Protein AF-A0A933WZS4-F1 (afdb_monomer_lite)

Secondary structure (DSSP, 8-state):
--------SSHHHHHHHHHHHHHHHHHHHHHHHHHHS-SSSPPPHHHHHHHHHHH-TT--HHHHHHHHHHHHHHHHTT-HHHHHHS-----

Sequence (91 aa):
MTQDSTPLSTDWSERRVHHKVREVFTQACALLAPHILNTEAPVSALTLARMVRNHFSDLSDAEIHVLITAVVRMREEQRLQAILESKPGKR

Structure (mmCIF, N/CA/C/O backbone):
data_AF-A0A933WZS4-F1
#
_entry.id   AF-A0A933WZS4-F1
#
loop_
_atom_site.group_PDB
_atom_site.id
_atom_site.type_symbol
_atom_site.label_atom_id
_atom_site.label_alt_id
_atom_site.label_comp_id
_atom_site.label_asym_id
_atom_site.label_entity_id
_atom_site.label_seq_id
_atom_site.pdbx_PDB_ins_code
_atom_site.Cartn_x
_atom_site.Cartn_y
_atom_site.Cartn_z
_atom_site.occupancy
_atom_site.B_iso_or_equiv
_atom_site.auth_seq_id
_atom_si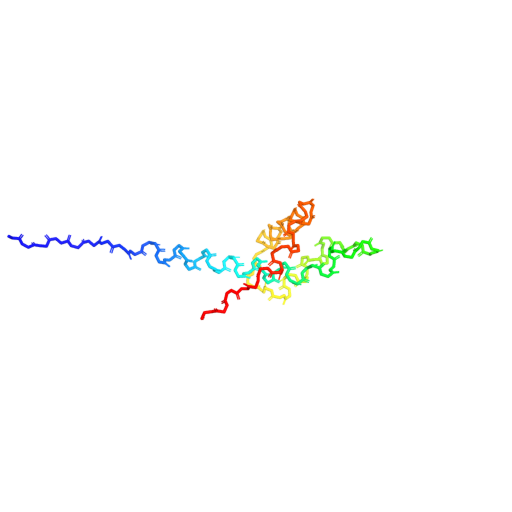te.auth_comp_id
_atom_site.auth_asym_id
_atom_site.auth_atom_id
_atom_site.pdbx_PDB_model_num
ATOM 1 N N . MET A 1 1 ? -33.199 7.173 -43.394 1.00 43.19 1 MET A N 1
ATOM 2 C CA . MET A 1 1 ? -31.954 6.529 -43.856 1.00 43.19 1 MET A CA 1
ATOM 3 C C . MET A 1 1 ? -31.086 6.281 -42.638 1.00 43.19 1 MET A C 1
ATOM 5 O O . MET A 1 1 ? -31.031 7.126 -41.757 1.00 43.19 1 MET A O 1
ATOM 9 N N . THR A 1 2 ? -30.586 5.059 -42.559 1.00 47.56 2 THR A N 1
ATOM 10 C CA . THR A 1 2 ? -30.046 4.330 -41.407 1.00 47.56 2 THR A CA 1
ATOM 11 C C . THR A 1 2 ? -28.532 4.524 -41.252 1.00 47.56 2 THR A C 1
ATOM 13 O O . THR A 1 2 ? -27.862 4.719 -42.259 1.00 47.56 2 THR A O 1
ATOM 16 N N . GLN A 1 3 ? -28.049 4.308 -40.014 1.00 48.72 3 GLN A N 1
ATOM 17 C CA . GLN A 1 3 ? -26.676 3.922 -39.606 1.00 48.72 3 GLN A CA 1
ATOM 18 C C . GLN A 1 3 ? -25.611 5.047 -39.653 1.00 48.72 3 GLN A C 1
ATOM 20 O O . GLN A 1 3 ? -25.657 5.909 -40.514 1.00 48.72 3 GLN A O 1
ATOM 25 N N . ASP A 1 4 ? -24.659 5.158 -38.719 1.00 46.06 4 ASP A N 1
ATOM 26 C CA . ASP A 1 4 ? -23.913 4.078 -38.066 1.00 46.06 4 ASP A CA 1
ATOM 27 C C . ASP A 1 4 ? -23.299 4.490 -36.698 1.00 46.06 4 ASP A C 1
ATOM 29 O O . ASP A 1 4 ? -22.723 5.566 -36.555 1.00 46.06 4 ASP A O 1
ATOM 33 N N . SER A 1 5 ? -23.512 3.625 -35.697 1.00 55.41 5 SER A N 1
ATOM 34 C CA . SER A 1 5 ? -22.570 3.074 -34.697 1.00 55.41 5 SER A CA 1
ATOM 35 C C . SER A 1 5 ? -21.328 3.914 -34.322 1.00 55.41 5 SER A C 1
ATOM 37 O O . SER A 1 5 ? -20.489 4.213 -35.155 1.00 55.41 5 SER A O 1
ATOM 39 N N . THR A 1 6 ? -20.999 4.238 -33.064 1.00 54.94 6 THR A N 1
ATOM 40 C CA . THR A 1 6 ? -20.764 3.329 -31.925 1.00 54.94 6 THR A CA 1
ATOM 41 C C . THR A 1 6 ? -20.407 4.184 -30.691 1.00 54.94 6 THR A C 1
ATOM 43 O O . THR A 1 6 ? -19.484 4.993 -30.791 1.00 54.94 6 THR A O 1
ATOM 46 N N . PRO A 1 7 ? -21.023 4.014 -29.509 1.00 58.75 7 PRO A N 1
ATOM 47 C CA . PRO A 1 7 ? -20.406 4.459 -28.263 1.00 58.75 7 PRO A CA 1
ATOM 48 C C . PRO A 1 7 ? -19.974 3.241 -27.421 1.00 58.75 7 PRO A C 1
ATOM 50 O O . PRO A 1 7 ? -20.554 2.168 -27.551 1.00 58.75 7 PRO A O 1
ATOM 53 N N . LEU A 1 8 ? -19.032 3.435 -26.484 1.00 51.12 8 LEU A N 1
ATOM 54 C CA . LEU A 1 8 ? -18.798 2.583 -25.291 1.00 51.12 8 LEU A CA 1
ATOM 55 C C . LEU A 1 8 ? -17.704 1.486 -25.320 1.00 51.12 8 LEU A C 1
ATOM 57 O O . LEU A 1 8 ? -17.907 0.448 -24.695 1.00 51.12 8 LEU A O 1
ATOM 61 N N . SER A 1 9 ? -16.517 1.686 -25.913 1.00 49.78 9 SER A N 1
ATOM 62 C CA . SER A 1 9 ? -15.419 0.693 -25.749 1.00 49.78 9 SER A CA 1
ATOM 63 C C . SER A 1 9 ? -14.211 1.131 -24.903 1.00 49.78 9 SER A C 1
ATOM 65 O O . SER A 1 9 ? -13.371 0.292 -24.577 1.00 49.78 9 SER A O 1
ATOM 67 N N . THR A 1 10 ? -1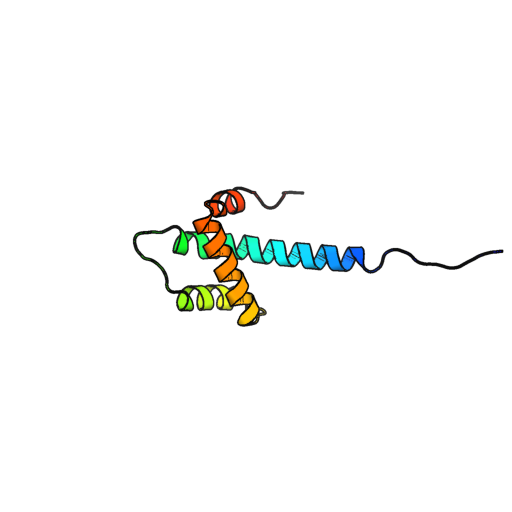4.123 2.395 -24.481 1.00 54.34 10 THR A N 1
ATOM 68 C CA . THR A 1 10 ? -13.024 2.917 -23.636 1.00 54.34 10 THR A CA 1
ATOM 69 C C . THR A 1 10 ? -13.336 2.883 -22.137 1.00 54.34 10 THR A C 1
ATOM 71 O O . THR A 1 10 ? -12.498 2.454 -21.345 1.00 54.34 10 THR A O 1
ATOM 74 N N . ASP A 1 11 ? -14.564 3.225 -21.745 1.00 58.44 11 ASP A N 1
ATOM 75 C CA . ASP A 1 11 ? -14.969 3.378 -20.335 1.00 58.44 11 ASP A CA 1
ATOM 76 C C . ASP A 1 11 ? -14.879 2.050 -19.540 1.00 58.44 11 ASP A C 1
ATOM 78 O O . ASP A 1 11 ? -14.404 1.990 -18.407 1.00 58.44 11 ASP A O 1
ATOM 82 N N . TRP A 1 12 ? -15.226 0.920 -20.165 1.00 58.59 12 TRP A N 1
ATOM 83 C CA . TRP A 1 12 ? -15.160 -0.399 -19.519 1.00 58.59 12 TRP A CA 1
ATOM 84 C C . TRP A 1 12 ? -13.735 -0.900 -19.270 1.00 58.59 12 TRP A C 1
ATOM 86 O O . TRP A 1 12 ? -13.491 -1.638 -18.313 1.00 58.59 12 TRP A O 1
ATOM 96 N N . SER A 1 13 ? -12.780 -0.539 -20.124 1.00 62.72 13 SER A N 1
ATOM 97 C CA . SER A 1 13 ? -11.379 -0.933 -19.945 1.00 62.72 13 SER A CA 1
ATOM 98 C C . SER A 1 13 ? -10.705 -0.077 -18.879 1.00 62.72 13 SER A C 1
ATOM 100 O O . SER A 1 13 ? -10.031 -0.623 -18.008 1.00 62.72 13 SER A O 1
ATOM 102 N N . GLU A 1 14 ? -10.983 1.224 -18.859 1.00 62.62 14 GLU A N 1
ATOM 103 C CA . GLU A 1 14 ? -10.487 2.138 -17.829 1.00 62.62 14 GLU A CA 1
ATOM 104 C C . GLU A 1 14 ? -11.018 1.774 -16.432 1.00 62.62 14 GLU A C 1
ATOM 106 O O . GLU A 1 14 ? -10.246 1.650 -15.480 1.00 62.62 14 GLU A O 1
ATOM 111 N N . ARG A 1 15 ? -12.317 1.456 -16.311 1.00 66.31 15 ARG A N 1
ATOM 112 C CA . ARG A 1 15 ? -12.906 0.966 -15.049 1.00 66.31 15 ARG A CA 1
ATOM 113 C C . ARG A 1 15 ? -12.241 -0.312 -14.538 1.00 66.31 15 ARG A C 1
ATOM 115 O O . ARG A 1 15 ? -12.031 -0.441 -13.332 1.00 66.31 15 ARG A O 1
ATOM 122 N N . ARG A 1 16 ? -11.900 -1.252 -15.428 1.00 70.56 16 ARG A N 1
ATOM 123 C CA . ARG A 1 16 ? -11.223 -2.511 -15.062 1.00 70.56 16 ARG A CA 1
ATOM 1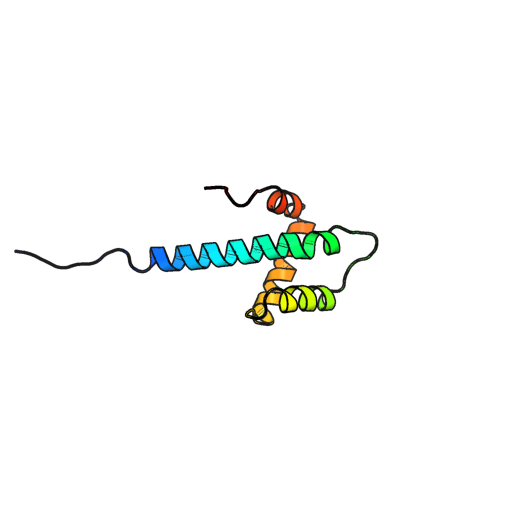24 C C . ARG A 1 16 ? -9.793 -2.273 -14.588 1.00 70.56 16 ARG A C 1
ATOM 126 O O . ARG A 1 16 ? -9.393 -2.857 -13.583 1.00 70.56 16 ARG A O 1
ATOM 133 N N . VAL A 1 17 ? -9.055 -1.386 -15.255 1.00 74.94 17 VAL A N 1
ATOM 134 C CA . VAL A 1 17 ? -7.704 -0.991 -14.829 1.00 74.94 17 VAL A CA 1
ATOM 135 C C . VAL A 1 17 ? -7.760 -0.309 -13.463 1.00 74.94 17 VAL A C 1
ATOM 137 O O . VAL A 1 17 ? -7.042 -0.711 -12.551 1.00 74.94 17 VAL A O 1
ATOM 140 N N . HIS A 1 18 ? -8.675 0.643 -13.263 1.00 77.31 18 HIS A N 1
ATOM 141 C CA . HIS A 1 18 ? -8.849 1.313 -11.971 1.00 77.31 18 HIS A CA 1
ATOM 142 C C . HIS A 1 18 ? -9.253 0.347 -10.854 1.00 77.31 18 HIS A C 1
ATOM 144 O O . HIS A 1 18 ? -8.766 0.475 -9.730 1.00 77.31 18 HIS A O 1
ATOM 150 N N . HIS A 1 19 ? -10.103 -0.639 -11.148 1.00 81.81 19 HIS A N 1
ATOM 151 C CA . HIS A 1 19 ? -10.436 -1.693 -10.194 1.00 81.81 19 HIS A CA 1
ATOM 152 C C . HIS A 1 19 ? -9.197 -2.507 -9.813 1.00 81.81 19 HIS A C 1
ATOM 154 O O . HIS A 1 19 ? -8.936 -2.701 -8.627 1.00 81.81 19 HIS A O 1
ATOM 160 N N . LYS A 1 20 ? -8.405 -2.940 -10.801 1.00 85.19 20 LYS A N 1
ATOM 161 C CA . LYS A 1 20 ? -7.201 -3.737 -10.553 1.00 85.19 20 LYS A CA 1
ATOM 162 C C . LYS A 1 20 ? -6.162 -2.969 -9.738 1.00 85.19 20 LYS A C 1
ATOM 164 O O . LYS A 1 20 ? -5.616 -3.516 -8.787 1.00 85.19 20 LYS A O 1
ATOM 169 N N . VAL A 1 21 ? -5.932 -1.698 -10.064 1.00 86.81 21 VAL A N 1
ATOM 170 C CA . VAL A 1 21 ? -5.013 -0.828 -9.314 1.00 86.81 21 VAL A CA 1
ATOM 171 C C . VAL A 1 21 ? -5.476 -0.665 -7.866 1.00 86.81 21 VAL A C 1
ATOM 173 O O . VAL A 1 21 ? -4.668 -0.796 -6.950 1.00 86.81 21 VAL A O 1
ATOM 176 N N . ARG A 1 22 ? -6.777 -0.433 -7.637 1.00 87.75 22 ARG A N 1
ATOM 177 C CA . ARG A 1 22 ? -7.340 -0.338 -6.280 1.00 87.75 22 ARG A CA 1
ATOM 178 C C . ARG A 1 22 ? -7.173 -1.634 -5.499 1.00 87.75 22 ARG A C 1
ATOM 180 O O . ARG A 1 22 ? -6.780 -1.586 -4.343 1.00 87.75 22 ARG A O 1
ATOM 187 N N . GLU A 1 23 ? -7.439 -2.772 -6.128 1.00 89.56 23 GLU A N 1
ATOM 188 C CA . GLU A 1 23 ? -7.284 -4.084 -5.504 1.00 89.56 23 GLU A CA 1
ATOM 189 C C . GLU A 1 23 ? -5.829 -4.342 -5.088 1.00 89.56 23 GLU A C 1
ATOM 191 O O . GLU A 1 23 ? -5.578 -4.673 -3.930 1.00 89.56 23 GLU A O 1
ATOM 196 N N . VAL A 1 24 ? -4.873 -4.121 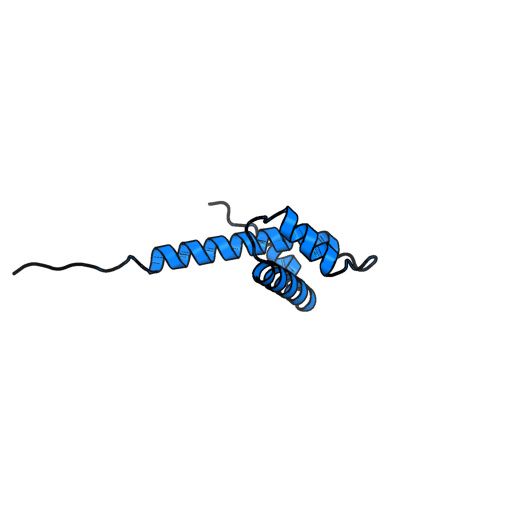-5.999 1.00 91.56 24 VAL A N 1
ATOM 197 C CA . VAL A 1 24 ? -3.434 -4.258 -5.714 1.00 91.56 24 VAL A CA 1
ATOM 198 C C . VAL A 1 24 ? -3.026 -3.327 -4.575 1.00 91.56 24 VAL A C 1
ATOM 200 O O . VAL A 1 24 ? -2.337 -3.750 -3.650 1.00 91.56 24 VAL A O 1
ATOM 203 N N . PHE A 1 25 ? -3.498 -2.080 -4.590 1.00 91.50 25 PHE A N 1
ATOM 204 C CA . PHE A 1 25 ? -3.213 -1.118 -3.532 1.00 91.50 25 PHE A CA 1
ATOM 205 C C . PHE A 1 25 ? -3.779 -1.547 -2.171 1.00 91.50 25 PHE A C 1
ATOM 207 O O . PHE A 1 25 ? -3.055 -1.529 -1.179 1.00 91.50 25 PHE A O 1
ATOM 214 N N . THR A 1 26 ? -5.036 -1.990 -2.103 1.00 90.56 26 THR A N 1
ATOM 215 C CA . THR A 1 26 ? -5.646 -2.479 -0.855 1.00 90.56 26 THR A CA 1
ATOM 216 C C . THR A 1 26 ? -4.914 -3.707 -0.314 1.00 90.56 26 THR A C 1
ATOM 218 O O . THR A 1 26 ? -4.633 -3.774 0.883 1.00 90.56 26 THR A O 1
ATOM 221 N N . GLN A 1 27 ? -4.561 -4.657 -1.183 1.00 92.38 27 GLN A N 1
ATOM 222 C CA . GLN A 1 27 ? -3.785 -5.837 -0.796 1.00 92.38 27 GLN A CA 1
ATOM 223 C C . GLN A 1 27 ? -2.390 -5.449 -0.287 1.00 92.38 27 GLN A C 1
ATOM 225 O O . GLN A 1 27 ? -1.940 -5.966 0.734 1.00 92.38 27 GLN A O 1
ATOM 230 N N . ALA A 1 28 ? -1.730 -4.484 -0.930 1.00 92.50 28 ALA A N 1
ATOM 231 C CA . ALA A 1 28 ? -0.440 -3.967 -0.490 1.00 92.50 28 ALA A CA 1
ATOM 232 C C . ALA A 1 28 ? -0.517 -3.247 0.862 1.00 92.50 28 ALA A C 1
ATOM 234 O O . ALA A 1 28 ? 0.341 -3.465 1.715 1.00 92.50 28 ALA A O 1
ATOM 235 N N . CYS A 1 29 ? -1.558 -2.442 1.097 1.00 91.44 29 CYS A N 1
ATOM 236 C CA . CYS A 1 29 ? -1.825 -1.851 2.408 1.00 91.44 29 CYS A CA 1
ATOM 237 C C . CYS A 1 29 ? -1.933 -2.940 3.479 1.00 91.44 29 CYS A C 1
ATOM 239 O O . CYS A 1 29 ? -1.278 -2.834 4.510 1.00 91.44 29 CYS A O 1
ATOM 241 N N . ALA A 1 30 ? -2.708 -3.999 3.228 1.00 91.31 30 ALA A N 1
ATOM 242 C CA . ALA A 1 30 ? -2.872 -5.104 4.171 1.00 91.31 30 ALA A CA 1
ATOM 243 C C . ALA A 1 30 ? -1.562 -5.870 4.421 1.00 91.31 30 ALA A C 1
ATOM 245 O O . ALA A 1 30 ? -1.261 -6.208 5.563 1.00 91.31 30 ALA A O 1
ATOM 246 N N . LEU A 1 31 ? -0.764 -6.096 3.373 1.00 93.12 31 LEU A N 1
ATOM 247 C CA . LEU A 1 31 ? 0.532 -6.771 3.459 1.00 93.12 31 LEU A CA 1
ATOM 248 C C . LEU A 1 31 ? 1.556 -5.962 4.265 1.00 93.12 31 LEU A C 1
ATOM 250 O O . LEU A 1 31 ? 2.292 -6.519 5.075 1.00 93.12 31 LEU A O 1
ATOM 254 N N . LEU A 1 32 ? 1.634 -4.652 4.022 1.00 91.56 32 LEU A N 1
ATOM 255 C CA . LEU A 1 32 ? 2.673 -3.798 4.596 1.00 91.56 32 LEU A CA 1
ATOM 256 C C . LEU A 1 32 ? 2.288 -3.245 5.969 1.00 91.56 32 LEU A C 1
ATOM 258 O O . LEU A 1 32 ? 3.180 -2.996 6.779 1.00 91.56 32 LEU A O 1
ATOM 262 N N . ALA A 1 33 ? 0.993 -3.079 6.260 1.00 90.00 33 ALA A N 1
ATOM 263 C CA . ALA A 1 33 ? 0.495 -2.469 7.493 1.00 90.00 33 ALA A CA 1
ATOM 264 C C . ALA A 1 33 ? 1.123 -3.022 8.785 1.00 90.00 33 ALA A C 1
ATOM 266 O O . ALA A 1 33 ? 1.564 -2.200 9.589 1.00 90.00 33 ALA A O 1
ATOM 267 N N . PRO A 1 34 ? 1.264 -4.347 8.995 1.00 88.69 34 PRO A N 1
ATOM 268 C CA . PRO A 1 34 ? 1.893 -4.880 10.207 1.00 88.69 34 PRO A CA 1
ATOM 269 C C . PRO A 1 34 ? 3.341 -4.411 10.405 1.00 88.69 34 PRO A C 1
ATOM 271 O O . PRO A 1 34 ? 3.808 -4.293 11.534 1.00 88.69 34 PRO A O 1
ATOM 274 N N . HIS A 1 35 ? 4.049 -4.124 9.311 1.00 88.88 35 HIS A N 1
ATOM 275 C CA . HIS A 1 35 ? 5.462 -3.748 9.314 1.00 88.88 35 HIS A CA 1
ATOM 276 C C . HIS A 1 35 ? 5.680 -2.244 9.434 1.00 88.88 35 HIS A C 1
ATOM 278 O O . HIS A 1 35 ? 6.682 -1.814 9.996 1.00 88.88 35 HIS A O 1
ATOM 284 N N . ILE A 1 36 ? 4.758 -1.443 8.901 1.00 86.31 36 ILE A N 1
ATOM 285 C CA . ILE A 1 36 ? 4.879 0.018 8.933 1.00 86.31 36 ILE A CA 1
ATOM 286 C C . ILE A 1 36 ? 4.146 0.644 10.119 1.00 86.31 36 ILE A C 1
ATOM 288 O O . ILE A 1 36 ? 4.538 1.714 10.575 1.00 86.31 36 ILE A O 1
ATOM 292 N N . LEU A 1 37 ? 3.096 0.008 10.646 1.00 85.81 37 LEU A N 1
ATOM 293 C CA . LEU A 1 37 ? 2.409 0.479 11.853 1.00 85.81 37 LEU A CA 1
ATOM 294 C C . LEU A 1 37 ? 3.174 0.111 13.129 1.00 85.81 37 LEU A C 1
ATOM 296 O O . LEU A 1 37 ? 3.007 0.788 14.139 1.00 85.81 37 LEU A O 1
ATOM 300 N N . ASN A 1 38 ? 4.035 -0.908 13.081 1.00 81.50 38 ASN A N 1
ATOM 301 C CA . ASN A 1 38 ? 4.900 -1.251 14.200 1.00 81.50 38 ASN A CA 1
ATOM 302 C C . ASN A 1 38 ? 6.033 -0.220 14.343 1.00 81.50 38 ASN A C 1
ATOM 304 O O . ASN A 1 38 ? 6.944 -0.152 13.519 1.00 81.50 38 ASN A O 1
ATOM 308 N N . THR A 1 39 ? 5.969 0.597 15.393 1.00 70.38 39 THR A N 1
ATOM 309 C CA . THR A 1 39 ? 6.950 1.654 15.674 1.00 70.38 39 THR A CA 1
ATOM 310 C C . THR A 1 39 ? 8.211 1.158 16.375 1.00 70.38 39 THR A C 1
ATOM 312 O O . THR A 1 39 ? 9.190 1.896 16.415 1.00 70.38 39 THR A O 1
ATOM 315 N N . GLU A 1 40 ? 8.215 -0.062 16.918 1.00 76.12 40 GLU A N 1
ATOM 316 C CA . GLU A 1 40 ? 9.360 -0.585 17.679 1.00 76.12 40 GLU A CA 1
ATOM 317 C C . GLU A 1 40 ? 10.486 -1.112 16.781 1.00 76.12 40 GLU A C 1
ATOM 319 O O . GLU A 1 40 ? 11.648 -1.124 17.180 1.00 76.12 40 GLU A O 1
ATOM 324 N N . ALA A 1 41 ? 10.160 -1.515 15.550 1.00 74.62 41 ALA A N 1
ATOM 325 C CA . ALA A 1 41 ? 11.119 -2.056 14.593 1.00 74.62 41 ALA A CA 1
ATOM 326 C C . ALA A 1 41 ? 10.797 -1.572 13.168 1.00 74.62 41 ALA A C 1
ATOM 328 O O . ALA A 1 41 ? 10.138 -2.289 12.410 1.00 74.62 41 ALA A O 1
ATOM 329 N N . PRO A 1 42 ? 11.240 -0.361 12.779 1.00 74.38 42 PRO A N 1
ATOM 330 C CA . PRO A 1 42 ? 10.991 0.153 11.440 1.00 74.38 42 PRO A CA 1
ATOM 331 C C . PRO A 1 42 ? 11.661 -0.741 10.391 1.00 74.38 42 PRO A C 1
ATOM 333 O O . PRO A 1 42 ? 12.872 -0.973 10.410 1.00 74.38 42 PRO A O 1
ATOM 336 N N . VAL A 1 43 ? 10.862 -1.244 9.453 1.00 84.19 43 VAL A N 1
ATOM 337 C CA . VAL A 1 43 ? 11.345 -2.093 8.361 1.00 84.19 43 VAL A CA 1
ATOM 338 C C . VAL A 1 43 ? 11.904 -1.224 7.235 1.00 84.19 43 VAL A C 1
ATOM 340 O O . VAL A 1 43 ? 11.298 -0.233 6.831 1.00 84.19 43 VAL A O 1
ATOM 343 N N . SER A 1 44 ? 13.073 -1.595 6.706 1.00 88.50 44 SER A N 1
ATOM 344 C CA . SER A 1 44 ? 13.715 -0.850 5.620 1.00 88.50 44 SER A CA 1
ATOM 345 C C . SER A 1 44 ? 12.914 -0.926 4.314 1.00 88.50 44 SER A C 1
ATOM 347 O O . SER A 1 44 ? 12.271 -1.935 4.012 1.00 88.50 44 SER A O 1
ATOM 349 N N . ALA A 1 45 ? 13.020 0.115 3.483 1.00 87.25 45 ALA A N 1
ATOM 350 C CA . ALA A 1 45 ? 12.354 0.169 2.179 1.00 87.25 45 ALA A CA 1
ATOM 351 C C . ALA A 1 45 ? 12.722 -1.018 1.267 1.00 87.25 45 ALA A C 1
ATOM 353 O O . ALA A 1 45 ? 11.873 -1.515 0.534 1.00 87.25 45 ALA A O 1
ATOM 354 N N . LEU A 1 46 ? 13.961 -1.519 1.351 1.00 89.62 46 LEU A N 1
ATOM 355 C CA . LEU A 1 46 ? 14.403 -2.690 0.588 1.00 89.62 46 LEU A CA 1
ATOM 356 C C . LEU A 1 46 ? 13.673 -3.968 1.021 1.00 89.62 46 LEU A C 1
ATOM 358 O O . LEU A 1 46 ? 13.298 -4.785 0.180 1.00 89.62 46 LEU A O 1
ATOM 362 N N . THR A 1 47 ? 13.466 -4.149 2.325 1.00 91.50 47 THR A N 1
ATOM 363 C CA . THR A 1 47 ? 12.714 -5.294 2.845 1.00 91.50 47 THR A CA 1
ATOM 364 C C . THR A 1 47 ? 11.248 -5.204 2.428 1.00 91.50 47 THR A C 1
ATOM 366 O O . THR A 1 47 ? 10.706 -6.195 1.942 1.00 91.50 47 THR A O 1
ATOM 369 N N . LEU A 1 48 ? 10.635 -4.017 2.505 1.00 91.56 48 LEU A N 1
ATOM 370 C CA . LEU A 1 48 ? 9.272 -3.797 2.004 1.00 91.56 48 LEU A CA 1
ATOM 371 C C . LEU A 1 48 ? 9.174 -4.093 0.496 1.00 91.56 48 LEU A C 1
ATOM 373 O O . LEU A 1 48 ? 8.266 -4.801 0.071 1.00 91.56 48 LEU A O 1
ATOM 377 N N . ALA A 1 49 ? 10.144 -3.648 -0.309 1.00 92.44 49 ALA A N 1
ATOM 378 C CA . ALA A 1 49 ? 10.204 -3.931 -1.747 1.00 92.44 49 ALA A CA 1
ATOM 379 C C . ALA A 1 49 ? 10.284 -5.427 -2.052 1.00 92.44 49 ALA A C 1
ATOM 381 O O . ALA A 1 49 ? 9.570 -5.914 -2.927 1.00 92.44 49 ALA A O 1
ATOM 382 N N . ARG A 1 50 ? 11.092 -6.179 -1.297 1.00 93.44 50 ARG A N 1
ATOM 383 C CA . ARG A 1 50 ? 11.152 -7.643 -1.417 1.00 93.44 50 ARG A CA 1
ATOM 384 C C . ARG A 1 50 ? 9.820 -8.301 -1.071 1.00 93.44 50 ARG A C 1
ATOM 386 O O . ARG A 1 50 ? 9.400 -9.202 -1.786 1.00 93.44 50 ARG A O 1
ATOM 393 N N . MET A 1 51 ? 9.144 -7.846 -0.019 1.00 93.56 51 MET A N 1
ATOM 394 C CA . MET A 1 51 ? 7.829 -8.373 0.355 1.00 93.56 51 MET A CA 1
ATOM 395 C C . MET A 1 51 ? 6.784 -8.137 -0.738 1.00 93.56 51 MET A C 1
ATOM 397 O O . MET A 1 51 ? 6.084 -9.074 -1.116 1.00 93.56 51 MET A O 1
ATOM 401 N N . VAL A 1 52 ? 6.716 -6.916 -1.279 1.00 93.81 52 VAL A N 1
ATOM 402 C CA . VAL A 1 52 ? 5.800 -6.584 -2.380 1.00 93.81 52 VAL A CA 1
ATOM 403 C C . VAL A 1 52 ? 6.132 -7.408 -3.619 1.00 93.81 52 VAL A C 1
ATOM 405 O O . VAL A 1 52 ? 5.232 -8.015 -4.179 1.00 93.81 52 VAL A O 1
ATOM 408 N N . ARG A 1 53 ? 7.407 -7.502 -4.014 1.00 94.38 53 ARG A N 1
ATOM 409 C CA . ARG A 1 53 ? 7.841 -8.294 -5.177 1.00 94.38 53 ARG A CA 1
ATOM 410 C C . ARG A 1 53 ? 7.504 -9.778 -5.043 1.00 94.38 53 ARG A C 1
ATOM 412 O O . ARG A 1 53 ? 7.106 -10.406 -6.015 1.00 94.38 53 ARG A O 1
ATOM 419 N N . ASN A 1 54 ? 7.659 -10.338 -3.845 1.00 94.50 54 ASN A N 1
ATOM 420 C CA . ASN A 1 54 ? 7.333 -11.739 -3.588 1.00 94.50 54 ASN A CA 1
ATOM 421 C C . ASN A 1 54 ? 5.822 -12.005 -3.659 1.00 94.50 54 ASN A C 1
ATOM 423 O O . ASN A 1 54 ? 5.422 -13.116 -3.992 1.00 94.50 54 ASN A O 1
ATOM 427 N N . HIS A 1 55 ? 4.994 -11.011 -3.327 1.00 93.44 55 HIS A N 1
ATOM 428 C CA . HIS A 1 55 ? 3.536 -11.126 -3.385 1.00 93.44 55 HIS A CA 1
ATOM 429 C C . HIS A 1 55 ? 2.972 -10.788 -4.775 1.00 93.44 55 HIS A C 1
ATOM 431 O O . HIS A 1 55 ? 2.011 -11.404 -5.224 1.00 93.44 55 HIS A O 1
ATOM 437 N N . PHE A 1 56 ? 3.587 -9.829 -5.467 1.00 92.94 56 PHE A N 1
ATOM 438 C CA . PHE A 1 56 ? 3.208 -9.345 -6.788 1.00 92.94 56 PHE A CA 1
ATOM 439 C C . PHE A 1 56 ? 4.399 -9.478 -7.746 1.00 92.94 56 PHE A C 1
ATOM 441 O O . PHE A 1 56 ? 5.125 -8.513 -7.998 1.00 92.94 56 PHE A O 1
ATOM 448 N N . SER A 1 57 ? 4.594 -10.683 -8.285 1.00 91.38 57 SER A N 1
ATOM 449 C CA . SER A 1 57 ? 5.705 -11.002 -9.197 1.00 91.38 57 SER A CA 1
ATOM 450 C C . SER A 1 57 ? 5.694 -10.193 -10.490 1.00 91.38 57 SER A C 1
ATOM 452 O O . SER A 1 57 ? 6.739 -10.014 -11.112 1.00 91.38 57 SER A O 1
ATOM 454 N N . ASP A 1 58 ? 4.515 -9.716 -10.881 1.00 91.88 58 ASP A N 1
ATOM 455 C CA . ASP A 1 58 ? 4.277 -9.106 -12.187 1.00 91.88 58 ASP A CA 1
ATOM 456 C C . ASP A 1 58 ? 4.487 -7.584 -12.165 1.00 91.88 58 ASP A C 1
ATOM 458 O O . ASP A 1 58 ? 4.437 -6.944 -13.213 1.00 91.88 58 ASP A O 1
ATOM 462 N N . LEU A 1 59 ? 4.721 -6.994 -10.984 1.00 91.75 59 LEU A N 1
ATOM 463 C CA . LEU A 1 59 ? 4.992 -5.564 -10.858 1.00 91.75 59 LEU A CA 1
ATOM 464 C C . LEU A 1 59 ? 6.456 -5.251 -11.164 1.00 91.75 59 LEU A C 1
ATOM 466 O O . LEU A 1 59 ? 7.385 -5.902 -10.680 1.00 91.75 59 LEU A O 1
ATOM 470 N N . SER A 1 60 ? 6.659 -4.179 -11.918 1.00 93.50 60 SER A N 1
ATOM 471 C CA . SER A 1 60 ? 7.972 -3.580 -12.135 1.00 93.50 60 SER A CA 1
ATOM 472 C C . SER A 1 60 ? 8.521 -2.923 -10.864 1.00 93.50 60 SER A C 1
ATOM 474 O O . SER A 1 60 ? 7.784 -2.562 -9.945 1.00 93.50 60 SER A O 1
ATOM 476 N N . ASP A 1 61 ? 9.835 -2.682 -10.827 1.00 91.50 61 ASP A N 1
ATOM 477 C CA . ASP A 1 61 ? 10.474 -1.949 -9.725 1.00 91.50 61 ASP A CA 1
ATOM 478 C C . ASP A 1 61 ? 9.862 -0.563 -9.492 1.00 91.50 61 ASP A C 1
ATOM 480 O O . ASP A 1 61 ? 9.704 -0.138 -8.347 1.00 91.50 61 ASP A O 1
ATOM 484 N N . ALA A 1 62 ? 9.482 0.129 -10.568 1.00 93.38 62 ALA A N 1
ATOM 485 C CA . ALA A 1 62 ? 8.850 1.439 -10.485 1.00 93.38 62 ALA A CA 1
ATOM 486 C C . ALA A 1 62 ? 7.463 1.357 -9.830 1.00 93.38 62 ALA A C 1
ATOM 488 O O . ALA A 1 62 ? 7.158 2.148 -8.939 1.00 93.38 62 ALA A O 1
ATOM 489 N N . GLU A 1 63 ? 6.642 0.379 -10.218 1.00 93.19 63 GLU A N 1
ATOM 490 C CA . GLU A 1 63 ? 5.317 0.168 -9.625 1.00 93.19 63 GLU A CA 1
ATOM 491 C C . GLU A 1 63 ? 5.420 -0.225 -8.151 1.00 93.19 63 GLU A C 1
ATOM 493 O O . GLU A 1 63 ? 4.701 0.329 -7.321 1.00 93.19 63 GLU A O 1
ATOM 498 N N . ILE A 1 64 ? 6.360 -1.109 -7.805 1.00 94.44 64 ILE A N 1
ATOM 499 C CA . ILE A 1 64 ? 6.642 -1.492 -6.415 1.00 94.44 64 ILE A CA 1
ATOM 500 C C . ILE A 1 64 ? 7.045 -0.266 -5.592 1.00 94.44 64 ILE A C 1
ATOM 502 O O . ILE A 1 64 ? 6.541 -0.063 -4.485 1.00 94.44 64 ILE A O 1
ATOM 506 N N . HIS A 1 65 ? 7.932 0.572 -6.129 1.00 92.81 65 HIS A N 1
ATOM 507 C CA . HIS A 1 65 ? 8.367 1.787 -5.455 1.00 92.81 65 HIS A CA 1
ATOM 508 C C . HIS A 1 65 ? 7.207 2.769 -5.231 1.00 92.81 65 HIS A C 1
ATOM 510 O O . HIS A 1 65 ? 7.039 3.278 -4.122 1.00 92.81 65 HIS A O 1
ATOM 516 N N . VAL A 1 66 ? 6.373 3.002 -6.251 1.00 93.25 66 VAL A N 1
ATOM 517 C CA . VAL A 1 66 ? 5.181 3.860 -6.147 1.00 93.25 66 VAL A CA 1
ATOM 518 C C . VAL A 1 66 ? 4.209 3.324 -5.097 1.00 93.25 66 VAL A C 1
ATOM 520 O O . VAL A 1 66 ? 3.718 4.094 -4.272 1.00 93.25 66 VAL A O 1
ATOM 523 N N . LEU A 1 67 ? 3.969 2.013 -5.088 1.00 93.56 67 LEU A N 1
ATOM 524 C CA . LEU A 1 67 ? 3.082 1.344 -4.139 1.00 93.56 67 LEU A CA 1
ATOM 525 C C . LEU A 1 67 ? 3.555 1.547 -2.694 1.00 93.56 67 LEU A C 1
ATOM 527 O O . LEU A 1 67 ? 2.777 1.973 -1.844 1.00 93.56 67 LEU A O 1
ATOM 531 N N . ILE A 1 68 ? 4.840 1.305 -2.421 1.00 92.38 68 ILE A N 1
ATOM 532 C CA . ILE A 1 68 ? 5.420 1.468 -1.080 1.00 92.38 68 ILE A CA 1
ATOM 533 C C . ILE A 1 68 ? 5.352 2.925 -0.641 1.00 92.38 68 ILE A C 1
ATOM 535 O O . ILE A 1 68 ? 4.887 3.204 0.462 1.00 92.38 68 ILE A O 1
ATOM 539 N N . THR A 1 69 ? 5.756 3.855 -1.507 1.00 92.56 69 THR A N 1
ATOM 540 C CA . THR A 1 69 ? 5.693 5.290 -1.215 1.00 92.56 69 THR A CA 1
ATOM 541 C C . THR A 1 69 ? 4.262 5.727 -0.908 1.00 92.56 69 THR A C 1
ATOM 543 O O . THR A 1 69 ? 4.035 6.434 0.070 1.00 92.56 69 THR A O 1
ATOM 546 N N . ALA A 1 70 ? 3.276 5.273 -1.684 1.00 92.38 70 ALA A N 1
ATOM 547 C CA . ALA A 1 70 ? 1.873 5.589 -1.439 1.00 92.38 70 ALA A CA 1
ATOM 548 C C . ALA A 1 70 ? 1.393 5.057 -0.078 1.00 92.38 70 ALA A C 1
ATOM 550 O O . ALA A 1 70 ? 0.754 5.786 0.678 1.00 92.38 70 ALA A O 1
ATOM 551 N N . VAL A 1 71 ? 1.742 3.817 0.269 1.00 90.88 71 VAL A N 1
ATOM 552 C CA . VAL A 1 71 ? 1.360 3.197 1.545 1.00 90.88 71 VAL A CA 1
ATOM 553 C C . VAL A 1 71 ? 2.026 3.897 2.742 1.00 90.88 71 VAL A C 1
ATOM 555 O O . VAL A 1 71 ? 1.364 4.155 3.750 1.00 90.88 71 VAL A O 1
ATOM 558 N N . VAL A 1 72 ? 3.303 4.278 2.625 1.00 89.12 72 VAL A N 1
ATOM 559 C CA . VAL A 1 72 ? 4.017 5.065 3.647 1.00 89.12 72 VAL A CA 1
ATOM 560 C C . VAL A 1 72 ? 3.369 6.440 3.829 1.00 89.12 72 VAL A C 1
ATOM 562 O O . VAL A 1 72 ? 3.093 6.830 4.962 1.00 89.12 72 VAL A O 1
ATOM 565 N N . ARG A 1 73 ? 3.019 7.134 2.740 1.00 89.69 73 ARG A N 1
ATOM 566 C CA . ARG A 1 73 ? 2.299 8.417 2.819 1.00 89.69 73 ARG A CA 1
ATOM 567 C C . ARG A 1 73 ? 0.931 8.273 3.485 1.00 89.69 73 ARG A C 1
ATOM 569 O O . ARG A 1 73 ? 0.571 9.094 4.319 1.00 89.69 73 A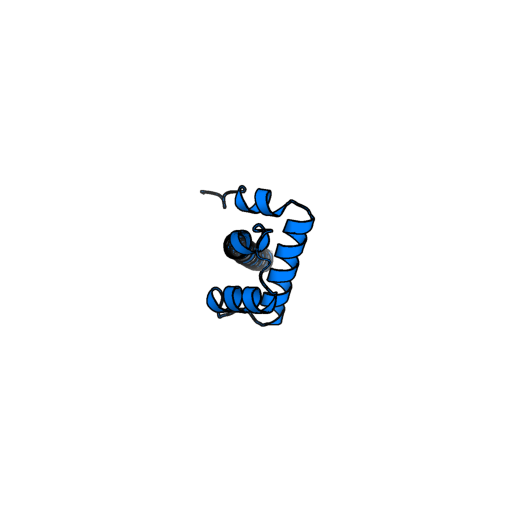RG A O 1
ATOM 576 N N . MET A 1 74 ? 0.184 7.203 3.202 1.00 88.88 74 MET A N 1
ATOM 577 C CA . MET A 1 74 ? -1.098 6.946 3.8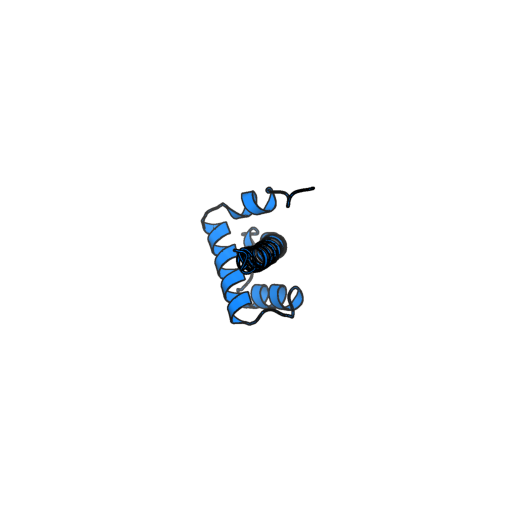80 1.00 88.88 74 MET A CA 1
ATOM 578 C C . MET A 1 74 ? -0.944 6.725 5.386 1.00 88.88 74 MET A C 1
ATOM 580 O O . MET A 1 74 ? -1.846 7.074 6.151 1.00 88.88 74 MET A O 1
ATOM 584 N N . ARG A 1 75 ? 0.177 6.149 5.833 1.00 87.31 75 ARG A N 1
ATOM 585 C CA . ARG A 1 75 ? 0.504 6.060 7.261 1.00 87.31 75 ARG A CA 1
ATOM 586 C C . ARG A 1 75 ? 0.785 7.439 7.848 1.00 87.31 75 ARG A C 1
ATOM 588 O O . ARG A 1 75 ? 0.251 7.743 8.908 1.00 87.31 75 ARG A O 1
ATOM 595 N N . GLU A 1 76 ? 1.610 8.250 7.188 1.00 87.25 76 GLU A N 1
ATOM 596 C CA . GLU A 1 76 ? 1.920 9.621 7.626 1.00 87.25 76 GLU A CA 1
ATOM 597 C C . GLU A 1 76 ? 0.653 10.484 7.729 1.00 87.25 76 GLU A C 1
ATOM 599 O O . GLU A 1 76 ? 0.494 11.242 8.682 1.00 87.25 76 GLU A O 1
ATOM 604 N N . GLU A 1 77 ? -0.294 10.293 6.809 1.00 88.88 77 GLU A N 1
ATOM 605 C CA . GLU A 1 77 ? -1.614 10.933 6.818 1.00 88.88 77 GLU A CA 1
ATOM 606 C C . GLU A 1 77 ? -2.605 10.313 7.827 1.00 88.88 77 GLU A C 1
ATOM 608 O O . GLU A 1 77 ? -3.730 10.789 7.935 1.00 88.88 77 GLU A O 1
ATOM 613 N N . GLN A 1 78 ? -2.234 9.248 8.552 1.00 85.88 78 GLN A N 1
ATOM 614 C CA . GLN A 1 78 ? -3.111 8.483 9.461 1.00 85.88 78 GLN A CA 1
ATOM 615 C C . GLN A 1 78 ? -4.357 7.879 8.780 1.00 85.88 78 GLN A C 1
ATOM 617 O O . GLN A 1 78 ? -5.344 7.537 9.427 1.00 85.88 78 GLN A O 1
ATOM 622 N N . ARG A 1 79 ? -4.314 7.693 7.456 1.00 86.00 79 ARG A N 1
ATOM 623 C CA . ARG A 1 79 ? -5.424 7.168 6.638 1.00 86.00 79 ARG A CA 1
ATOM 624 C C . ARG A 1 79 ? -5.308 5.683 6.330 1.00 86.00 79 ARG A C 1
ATOM 626 O O . ARG A 1 79 ? -6.263 5.081 5.843 1.00 86.00 79 ARG A O 1
ATOM 633 N N . LEU A 1 80 ? -4.157 5.080 6.621 1.00 85.25 80 LEU A N 1
ATOM 634 C CA . LEU A 1 80 ? -3.917 3.666 6.353 1.00 85.25 80 LEU A CA 1
ATOM 635 C C . LEU A 1 80 ? -4.919 2.755 7.079 1.00 85.25 80 LEU A C 1
ATOM 637 O O . LEU A 1 80 ? -5.439 1.830 6.466 1.00 85.25 80 LEU A O 1
ATOM 641 N N . GLN A 1 81 ? -5.237 3.040 8.346 1.00 84.44 81 GLN A N 1
ATOM 642 C CA . GLN A 1 81 ? -6.213 2.251 9.109 1.00 84.44 81 GLN A CA 1
ATOM 643 C C . GLN A 1 81 ? -7.608 2.304 8.474 1.00 84.44 81 GLN A C 1
ATOM 645 O O . GLN A 1 81 ? -8.224 1.261 8.283 1.00 84.44 81 GLN A O 1
ATOM 650 N N . ALA A 1 82 ? -8.050 3.480 8.020 1.00 83.94 82 ALA A N 1
ATOM 651 C CA . ALA A 1 82 ? -9.336 3.632 7.339 1.00 83.94 82 ALA A CA 1
ATOM 652 C C . ALA A 1 82 ? -9.425 2.800 6.046 1.00 83.94 82 ALA A C 1
ATOM 654 O O . ALA A 1 82 ? -10.486 2.269 5.727 1.00 83.94 82 ALA A O 1
ATOM 655 N N . ILE A 1 83 ? -8.317 2.645 5.312 1.00 83.62 83 ILE A N 1
ATOM 656 C CA . ILE A 1 83 ? -8.265 1.794 4.112 1.00 83.62 83 ILE A CA 1
ATOM 657 C C . ILE A 1 83 ? -8.395 0.309 4.483 1.00 83.62 83 ILE A C 1
ATOM 659 O O . ILE A 1 83 ? -9.086 -0.433 3.787 1.00 83.62 83 ILE A O 1
ATOM 663 N N . LEU A 1 84 ? -7.770 -0.125 5.581 1.00 83.94 84 LEU A N 1
ATOM 664 C CA . LEU A 1 84 ? -7.849 -1.510 6.066 1.00 83.94 84 LEU A CA 1
ATOM 665 C C . LEU A 1 84 ? -9.239 -1.856 6.617 1.00 83.94 84 LEU A C 1
ATOM 667 O O . LEU A 1 84 ? -9.724 -2.969 6.425 1.00 83.94 84 LEU A O 1
ATOM 671 N N . GLU A 1 85 ? -9.882 -0.901 7.286 1.00 83.25 85 GLU A N 1
ATOM 672 C CA . GLU A 1 85 ? -11.235 -1.043 7.831 1.00 83.25 85 GLU A CA 1
ATOM 673 C C . GLU A 1 85 ? -12.316 -0.931 6.753 1.00 83.25 85 GLU A C 1
ATOM 675 O O . GLU A 1 85 ? -13.396 -1.517 6.888 1.00 83.25 85 GLU A O 1
ATOM 680 N N . SER A 1 86 ? -12.026 -0.223 5.653 1.00 71.50 86 SER A N 1
ATOM 681 C CA . SER A 1 86 ? -12.877 -0.202 4.468 1.00 71.50 86 SER A CA 1
ATOM 682 C C . SER A 1 86 ? -12.849 -1.577 3.795 1.00 71.50 86 SER A C 1
ATOM 684 O O . SER A 1 86 ? -12.070 -1.861 2.889 1.00 71.50 86 SER A O 1
ATOM 686 N N . LYS A 1 87 ? -13.699 -2.475 4.296 1.00 56.38 87 LYS A N 1
ATOM 687 C CA . LYS A 1 87 ? -13.932 -3.814 3.751 1.00 56.38 87 LYS A CA 1
ATOM 688 C C . LYS A 1 87 ? -14.089 -3.709 2.225 1.00 56.38 87 LYS A C 1
ATOM 690 O O . LYS A 1 87 ? -14.982 -2.976 1.785 1.00 56.38 87 LYS A O 1
ATOM 695 N N . PRO A 1 88 ? -13.296 -4.424 1.404 1.00 55.81 88 PRO A N 1
ATOM 696 C CA . PRO A 1 88 ? -13.583 -4.495 -0.020 1.00 55.81 88 PRO A CA 1
ATOM 697 C C . PRO A 1 88 ? -14.981 -5.103 -0.168 1.00 55.81 88 PRO A C 1
ATOM 699 O O . PRO A 1 88 ? -15.291 -6.140 0.423 1.00 55.81 88 PRO A O 1
ATOM 702 N N . GLY A 1 89 ? -15.861 -4.362 -0.840 1.00 51.34 89 GLY A N 1
ATOM 703 C CA . GLY A 1 89 ? -17.300 -4.586 -0.844 1.00 51.34 89 GLY A CA 1
ATOM 704 C C . GLY A 1 89 ? -17.678 -6.037 -1.124 1.00 51.34 89 GLY A C 1
ATOM 705 O O . GLY A 1 89 ? -17.395 -6.576 -2.186 1.00 51.34 89 GLY A O 1
ATOM 706 N N . LYS A 1 90 ? -18.384 -6.634 -0.163 1.00 43.72 90 LYS A N 1
ATOM 707 C CA . LYS A 1 90 ? -19.220 -7.815 -0.363 1.00 43.72 90 LYS A CA 1
ATOM 708 C C . LYS A 1 90 ? -20.375 -7.383 -1.279 1.00 43.72 90 LYS A C 1
ATOM 710 O O . LYS A 1 90 ? -21.286 -6.698 -0.815 1.00 43.72 90 LYS A O 1
ATOM 715 N N . ARG A 1 91 ? -20.302 -7.704 -2.567 1.00 42.66 91 ARG A N 1
ATOM 716 C CA . ARG A 1 91 ? -21.442 -7.699 -3.490 1.00 42.66 91 ARG A CA 1
ATOM 717 C C . ARG A 1 91 ? -21.432 -8.991 -4.278 1.00 42.66 91 ARG A C 1
ATOM 719 O O . ARG A 1 91 ? -20.344 -9.337 -4.780 1.00 42.66 91 ARG A O 1
#

pLDDT: mean 80.37, std 15.6, range [42.66, 94.5]

Radius of gyration: 17.82 Å; chains: 1; bounding box: 46×23×62 Å

Foldseek 3Di:
DDDDDDDDDPPVVVVVVVVVLLVLLLVLLVQCVVQCVDPVHHDDLVVSLVSSCVVPVPDDSVRSSVSSVVSNVCVVVVNSVVSNVPPPDDD